Protein AF-A0A1Y1RA82-F1 (afdb_monomer_lite)

Secondary structure (DSSP, 8-state):
--HHHHHHHHHHHHHHHHGGGG-S-S-HHHH-SSHHHHHTTT--SSS--GGGGGGT-GGGGGG--S------------------TTS----------

pLDDT: mean 74.73, std 11.73, range [43.44, 88.44]

Sequence (97 aa):
MNQRIKIASGTIALSLLTSTLLHATNGDTLIAVGAKARGMGGTGIAISHGAESTLINPALITSIENTEISFGGTIFMPDISASMGQAPLYDSGANIN

Radius of gyration: 20.04 Å; chains: 1; bounding box: 50×33×46 Å

Structure (mmCIF, N/CA/C/O backbone):
data_AF-A0A1Y1RA82-F1
#
_entry.id   AF-A0A1Y1RA82-F1
#
loop_
_atom_site.group_PDB
_atom_site.id
_atom_site.type_symbol
_atom_site.label_atom_id
_atom_site.label_alt_id
_atom_site.label_comp_id
_atom_site.label_asym_id
_atom_site.label_entity_id
_atom_site.label_seq_id
_atom_site.pdbx_PDB_ins_code
_atom_site.Cartn_x
_atom_site.Cartn_y
_atom_site.Cartn_z
_atom_site.occupancy
_atom_site.B_iso_or_equiv
_atom_site.auth_seq_id
_atom_site.auth_comp_id
_atom_site.auth_asym_id
_atom_site.auth_atom_id
_atom_site.pdbx_PDB_model_num
ATOM 1 N N . MET A 1 1 ? 31.308 20.057 13.152 1.00 61.38 1 MET A N 1
ATOM 2 C CA . MET A 1 1 ? 30.015 19.591 12.594 1.00 61.38 1 MET A CA 1
ATOM 3 C C . MET A 1 1 ? 29.540 18.381 13.381 1.00 61.38 1 MET A C 1
ATOM 5 O O . MET A 1 1 ? 30.252 17.381 13.410 1.00 61.38 1 MET A O 1
ATOM 9 N N . ASN A 1 2 ? 28.398 18.505 14.061 1.00 74.62 2 ASN A N 1
ATOM 10 C CA . ASN A 1 2 ? 27.925 17.527 15.043 1.00 74.62 2 ASN A CA 1
ATOM 11 C C . ASN A 1 2 ? 27.666 16.164 14.394 1.00 74.62 2 ASN A C 1
ATOM 13 O O . ASN A 1 2 ? 27.102 16.081 13.305 1.00 74.62 2 ASN A O 1
ATOM 17 N N . GLN A 1 3 ? 28.061 15.092 15.079 1.00 76.75 3 GLN A N 1
ATOM 18 C CA . GLN A 1 3 ? 27.970 13.715 14.580 1.00 76.75 3 GLN A CA 1
ATOM 19 C C . GLN A 1 3 ? 26.529 13.336 14.190 1.00 76.75 3 GLN A C 1
ATOM 21 O O . GLN A 1 3 ? 26.311 12.680 13.179 1.00 76.75 3 GLN A O 1
ATOM 26 N N . ARG A 1 4 ? 25.541 13.871 14.919 1.00 79.69 4 ARG A N 1
ATOM 27 C CA . ARG A 1 4 ? 24.107 13.737 14.618 1.00 79.69 4 ARG A CA 1
ATOM 28 C C . ARG A 1 4 ? 23.702 14.363 13.282 1.00 79.69 4 ARG A C 1
ATOM 30 O O . ARG A 1 4 ? 22.915 13.774 12.555 1.00 79.69 4 ARG A O 1
ATOM 37 N N . ILE A 1 5 ? 24.271 15.523 12.947 1.00 80.38 5 ILE A N 1
ATOM 38 C CA . ILE A 1 5 ? 24.000 16.206 11.676 1.00 80.38 5 ILE A CA 1
ATOM 39 C C . ILE A 1 5 ? 24.573 15.373 10.530 1.00 80.38 5 ILE A C 1
ATOM 41 O O . ILE A 1 5 ? 23.862 15.106 9.576 1.00 80.38 5 ILE A O 1
ATOM 45 N N . LYS A 1 6 ? 25.802 14.856 10.671 1.00 78.06 6 LYS A N 1
ATOM 46 C CA . LYS A 1 6 ? 26.427 13.990 9.654 1.00 78.06 6 LYS A CA 1
ATOM 47 C C . LYS A 1 6 ? 25.628 12.708 9.387 1.00 78.06 6 LYS A C 1
ATOM 49 O O . LYS A 1 6 ? 25.503 12.313 8.234 1.00 78.06 6 LYS A O 1
ATOM 54 N N . ILE A 1 7 ? 25.083 12.083 10.434 1.00 85.75 7 ILE A N 1
ATOM 55 C CA . ILE A 1 7 ? 24.248 10.878 10.301 1.00 85.75 7 ILE A CA 1
ATOM 56 C C . ILE A 1 7 ? 22.934 11.210 9.583 1.00 85.75 7 ILE A C 1
ATOM 58 O O . ILE A 1 7 ? 22.591 10.523 8.629 1.00 85.75 7 ILE A O 1
ATOM 62 N N . ALA A 1 8 ? 22.244 12.285 9.981 1.00 83.12 8 ALA A N 1
ATOM 63 C CA . ALA A 1 8 ? 21.002 12.712 9.333 1.00 83.12 8 ALA A CA 1
ATOM 64 C C . ALA A 1 8 ? 21.209 13.082 7.854 1.00 83.12 8 ALA A C 1
ATOM 66 O O . ALA A 1 8 ? 20.411 12.715 6.998 1.00 83.12 8 ALA A O 1
ATOM 67 N N . SER A 1 9 ? 22.310 13.766 7.528 1.00 79.12 9 SER A N 1
ATOM 68 C CA . SER A 1 9 ? 22.673 14.059 6.137 1.00 79.12 9 SER A CA 1
ATOM 69 C C . SER A 1 9 ? 22.959 12.782 5.343 1.00 79.12 9 SER A C 1
ATOM 71 O O . SER A 1 9 ? 22.545 12.669 4.193 1.00 79.12 9 SER A O 1
ATOM 73 N N . GLY A 1 10 ? 23.651 11.818 5.958 1.00 87.19 10 GLY A N 1
ATOM 74 C CA . GLY A 1 10 ? 23.997 10.545 5.332 1.00 87.19 10 GLY A CA 1
ATOM 75 C C . GLY A 1 10 ? 22.778 9.682 5.013 1.00 87.19 10 GLY A C 1
ATOM 76 O O . GLY A 1 10 ? 22.711 9.117 3.926 1.00 87.19 10 GLY A O 1
ATOM 77 N N . THR A 1 11 ? 21.790 9.613 5.909 1.00 85.56 11 THR A N 1
ATOM 78 C CA . THR A 1 11 ? 20.566 8.829 5.674 1.00 85.56 11 THR A CA 1
ATOM 79 C C . THR A 1 11 ? 19.683 9.436 4.587 1.00 85.56 11 THR A C 1
ATOM 81 O O . THR A 1 11 ? 19.148 8.693 3.770 1.00 85.56 11 THR A O 1
ATOM 84 N N . ILE A 1 12 ? 19.574 10.767 4.531 1.00 87.31 12 ILE A N 1
ATOM 85 C CA . ILE A 1 12 ? 18.821 11.477 3.483 1.00 87.31 12 ILE A CA 1
ATOM 86 C C . ILE A 1 12 ? 19.499 11.315 2.116 1.00 87.31 12 ILE A C 1
ATOM 88 O O . ILE A 1 12 ? 18.836 11.047 1.119 1.00 87.31 12 ILE A O 1
ATOM 92 N N . ALA A 1 13 ? 20.826 11.447 2.051 1.00 83.94 13 ALA A N 1
ATOM 93 C CA . ALA A 1 13 ? 21.558 11.239 0.803 1.00 83.94 13 ALA A CA 1
ATOM 94 C C . ALA A 1 13 ? 21.438 9.787 0.315 1.00 83.94 13 ALA A C 1
ATOM 96 O O . ALA A 1 13 ? 21.230 9.548 -0.872 1.00 83.94 13 ALA A O 1
ATOM 97 N N . LEU A 1 14 ? 21.516 8.817 1.230 1.00 82.19 14 LEU A N 1
ATOM 98 C CA . LEU A 1 14 ? 21.392 7.404 0.891 1.00 82.19 14 LEU A CA 1
ATOM 99 C C . LEU A 1 14 ? 19.991 7.054 0.369 1.00 82.19 14 LEU A C 1
ATOM 101 O O . LEU A 1 14 ? 19.897 6.331 -0.617 1.00 82.19 14 LEU A O 1
ATOM 105 N N . SER A 1 15 ? 18.920 7.593 0.964 1.00 78.44 15 SER A N 1
ATOM 106 C CA . SER A 1 15 ? 17.547 7.336 0.502 1.00 78.44 15 SER A CA 1
ATOM 107 C C . SER A 1 15 ? 17.257 7.925 -0.882 1.00 78.44 15 SER A C 1
ATOM 109 O O . SER A 1 15 ? 16.558 7.309 -1.684 1.00 78.44 15 SER A O 1
ATOM 111 N N . LEU A 1 16 ? 17.825 9.092 -1.197 1.00 76.94 16 LEU A N 1
ATOM 112 C CA . LEU A 1 16 ? 17.711 9.705 -2.525 1.00 76.94 16 LEU A CA 1
ATOM 113 C C . LEU A 1 16 ? 18.431 8.879 -3.599 1.00 76.94 16 LEU A C 1
ATOM 115 O O . LEU A 1 16 ? 17.921 8.730 -4.707 1.00 76.94 16 LEU A O 1
ATOM 119 N N . LEU A 1 17 ? 19.593 8.312 -3.267 1.00 77.19 17 LEU A N 1
ATOM 120 C CA . LEU A 1 17 ? 20.380 7.496 -4.192 1.00 77.19 17 LEU A CA 1
ATOM 121 C C . LEU A 1 17 ? 19.726 6.132 -4.459 1.00 77.19 17 LEU A C 1
ATOM 123 O O . LEU A 1 17 ? 19.680 5.688 -5.607 1.00 77.19 17 LEU A O 1
ATOM 127 N N . THR A 1 18 ? 19.175 5.482 -3.430 1.00 69.31 18 THR A N 1
ATOM 128 C CA . THR A 1 18 ? 18.534 4.163 -3.56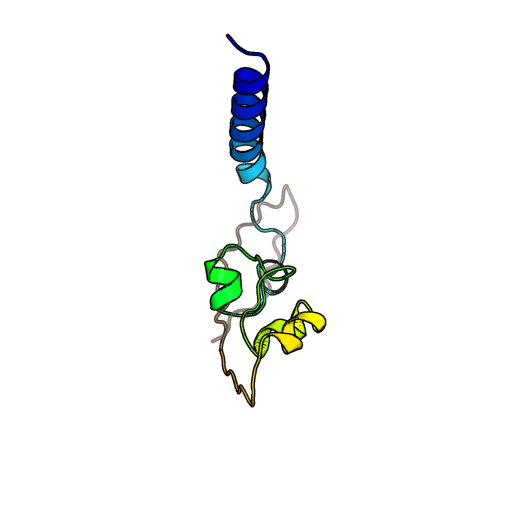8 1.00 69.31 18 THR A CA 1
ATOM 129 C C . THR A 1 18 ? 17.149 4.215 -4.218 1.00 69.31 18 THR A C 1
ATOM 131 O O . THR A 1 18 ? 16.694 3.195 -4.728 1.00 69.31 18 THR A O 1
ATOM 134 N N . SER A 1 19 ? 16.511 5.389 -4.287 1.00 62.34 19 SER A N 1
ATOM 135 C CA . SER A 1 19 ? 15.223 5.595 -4.973 1.00 62.34 19 SER A CA 1
ATOM 136 C C . SER A 1 19 ? 15.250 5.181 -6.454 1.00 62.34 19 SER A C 1
ATOM 138 O O . SER A 1 19 ? 14.295 4.611 -6.970 1.00 62.34 19 SER A O 1
ATOM 140 N N . THR A 1 20 ? 16.376 5.380 -7.144 1.00 59.47 20 THR A N 1
ATOM 141 C CA . THR A 1 20 ? 16.507 5.041 -8.576 1.00 59.47 20 THR A CA 1
ATOM 142 C C . THR A 1 20 ? 16.518 3.533 -8.859 1.00 59.47 20 THR A C 1
ATOM 144 O O . THR A 1 20 ? 16.082 3.110 -9.932 1.00 59.47 20 THR A O 1
ATOM 147 N N . LEU A 1 21 ? 16.963 2.728 -7.884 1.00 57.75 21 LEU A N 1
ATOM 148 C CA . LEU A 1 21 ? 16.949 1.260 -7.925 1.00 57.75 21 LEU A CA 1
ATOM 149 C C . LEU A 1 21 ? 15.564 0.677 -7.599 1.00 57.75 21 LEU A C 1
ATOM 151 O O . LEU A 1 21 ? 15.337 -0.508 -7.819 1.00 57.75 21 LEU A O 1
ATOM 155 N N . LEU A 1 22 ? 14.638 1.508 -7.111 1.00 55.41 22 LEU A N 1
ATOM 156 C CA . LEU A 1 22 ? 13.232 1.174 -6.882 1.00 55.41 22 LEU A CA 1
ATOM 157 C C . LEU A 1 22 ? 12.360 1.454 -8.118 1.00 55.41 22 LEU A C 1
ATOM 159 O O . LEU A 1 22 ? 11.151 1.630 -7.976 1.00 55.41 22 LEU A O 1
ATOM 163 N N . HIS A 1 23 ? 12.939 1.483 -9.330 1.00 55.84 23 HIS A N 1
ATOM 164 C CA . HIS A 1 23 ? 12.137 1.352 -10.551 1.00 55.84 23 HIS A CA 1
ATOM 165 C C . HIS A 1 23 ? 11.192 0.164 -10.364 1.00 55.84 23 HIS A C 1
ATOM 167 O O . HIS A 1 23 ? 11.644 -0.948 -10.099 1.00 55.84 23 HIS A O 1
ATOM 173 N N . ALA A 1 24 ? 9.889 0.437 -10.413 1.00 51.28 24 ALA A N 1
ATOM 174 C CA . ALA A 1 24 ? 8.834 -0.482 -10.021 1.00 51.28 24 ALA A CA 1
ATOM 175 C C . ALA A 1 24 ? 8.822 -1.744 -10.903 1.00 51.28 24 ALA A C 1
ATOM 177 O O . ALA A 1 24 ? 8.085 -1.834 -11.876 1.00 51.28 24 ALA A O 1
ATOM 178 N N . THR A 1 25 ? 9.638 -2.740 -10.556 1.00 51.31 25 THR A N 1
ATOM 179 C CA . THR A 1 25 ? 9.481 -4.137 -10.996 1.00 51.31 25 THR A CA 1
ATOM 180 C C . THR A 1 25 ? 8.523 -4.901 -10.077 1.00 51.31 25 THR A C 1
ATOM 182 O O . THR A 1 25 ? 8.158 -6.044 -10.342 1.00 51.31 25 THR A O 1
ATOM 185 N N . ASN A 1 26 ? 8.085 -4.244 -9.002 1.00 55.00 26 ASN A N 1
ATOM 186 C CA . ASN A 1 26 ? 7.015 -4.676 -8.126 1.00 55.00 26 ASN A CA 1
ATOM 187 C C . ASN A 1 26 ? 5.687 -4.466 -8.881 1.00 55.00 26 ASN A C 1
ATOM 189 O O . ASN A 1 26 ? 5.367 -3.331 -9.224 1.00 55.00 26 ASN A O 1
ATOM 193 N N . GLY A 1 27 ? 4.943 -5.534 -9.192 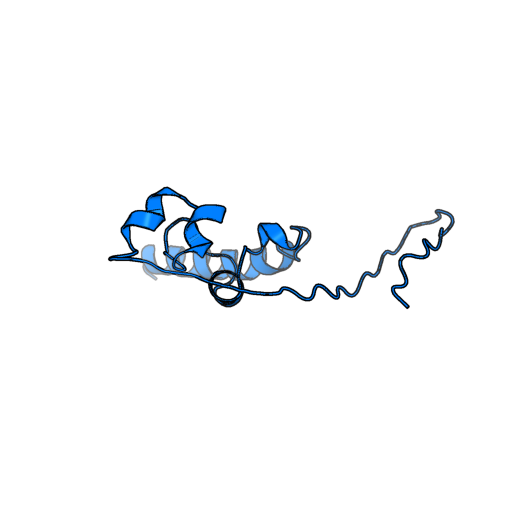1.00 58.69 27 GLY A N 1
ATOM 194 C CA . GLY A 1 27 ? 3.662 -5.439 -9.915 1.00 58.69 27 GLY A CA 1
ATOM 195 C C . GLY A 1 27 ? 2.626 -4.532 -9.225 1.00 58.69 27 GLY A C 1
ATOM 196 O O . GLY A 1 27 ? 2.808 -4.145 -8.074 1.00 58.69 27 GLY A O 1
ATOM 197 N N . ASP A 1 28 ? 1.517 -4.211 -9.903 1.00 61.19 28 ASP A N 1
ATOM 198 C CA . ASP A 1 28 ? 0.498 -3.242 -9.437 1.00 61.19 28 ASP A CA 1
ATOM 199 C C . ASP A 1 28 ? 0.016 -3.475 -7.986 1.00 61.19 28 ASP A C 1
ATOM 201 O O . ASP A 1 28 ? -0.101 -2.541 -7.192 1.00 61.19 28 ASP A O 1
ATOM 205 N N . THR A 1 29 ? -0.155 -4.737 -7.587 1.00 62.66 29 THR A N 1
ATOM 206 C CA . THR A 1 29 ? -0.538 -5.125 -6.220 1.00 62.66 29 THR A CA 1
ATOM 207 C C . THR A 1 29 ? 0.512 -4.809 -5.155 1.00 62.66 29 THR A C 1
ATOM 209 O O . THR A 1 29 ? 0.149 -4.602 -4.000 1.00 62.66 29 THR A O 1
ATOM 212 N N . LEU A 1 30 ? 1.797 -4.751 -5.512 1.00 63.25 30 LEU A N 1
ATOM 213 C CA . LEU A 1 30 ? 2.881 -4.416 -4.584 1.00 63.25 30 LEU A CA 1
ATOM 214 C C . LEU A 1 30 ? 3.086 -2.903 -4.415 1.00 63.25 30 LEU A C 1
ATOM 216 O O . LEU A 1 30 ? 3.728 -2.499 -3.448 1.00 63.25 30 LEU A O 1
ATOM 220 N N . ILE A 1 31 ? 2.548 -2.068 -5.312 1.00 68.00 31 ILE A N 1
ATOM 221 C CA . ILE A 1 31 ? 2.565 -0.604 -5.147 1.00 68.00 31 ILE A CA 1
ATOM 222 C C . ILE A 1 31 ? 1.456 -0.146 -4.202 1.00 68.00 31 ILE A C 1
ATOM 224 O O . ILE A 1 31 ? 1.655 0.833 -3.499 1.00 68.00 31 ILE A O 1
ATOM 228 N N . ALA A 1 32 ? 0.317 -0.841 -4.184 1.00 72.94 32 ALA A N 1
ATOM 229 C CA . ALA A 1 32 ? -0.669 -0.960 -3.105 1.00 72.94 32 ALA A CA 1
ATOM 230 C C . ALA A 1 32 ? -2.054 -1.236 -3.693 1.00 72.94 32 ALA A C 1
ATOM 232 O O . ALA A 1 32 ? -2.328 -0.988 -4.865 1.00 72.94 32 ALA A O 1
ATOM 233 N N . VAL A 1 33 ? -2.958 -1.690 -2.834 1.00 80.31 33 VAL A N 1
ATOM 234 C CA . VAL A 1 33 ? -4.372 -1.847 -3.149 1.00 80.31 33 VAL A CA 1
ATOM 235 C C . VAL A 1 33 ? -5.084 -0.543 -2.793 1.00 80.31 33 VAL A C 1
ATOM 237 O O . VAL A 1 33 ? -5.006 -0.077 -1.655 1.00 80.31 33 VAL A O 1
ATOM 240 N N . GLY A 1 34 ? -5.700 0.076 -3.801 1.00 81.75 34 GLY A N 1
ATOM 241 C CA . GLY A 1 34 ? -6.510 1.282 -3.627 1.00 81.75 34 GLY A CA 1
ATOM 242 C C . GLY A 1 34 ? -5.887 2.581 -4.076 1.00 81.75 34 GLY A C 1
ATOM 243 O O . GLY A 1 34 ? -4.673 2.704 -4.224 1.00 81.75 34 GLY A O 1
ATOM 244 N N . ALA A 1 35 ? -6.734 3.585 -4.294 1.00 82.38 35 ALA A N 1
ATOM 245 C CA . ALA A 1 35 ? -6.284 4.925 -4.668 1.00 82.38 35 ALA A CA 1
ATOM 246 C C . ALA A 1 35 ? -5.570 5.627 -3.501 1.00 82.38 35 ALA A C 1
ATOM 248 O O . ALA A 1 35 ? -4.600 6.353 -3.704 1.00 82.38 35 ALA A O 1
ATOM 249 N N . LYS A 1 36 ? -6.029 5.382 -2.268 1.00 83.56 36 LYS A N 1
ATOM 250 C CA . LYS A 1 36 ? -5.542 6.070 -1.068 1.00 83.56 36 LYS A CA 1
ATOM 251 C C . LYS A 1 36 ? -4.144 5.590 -0.663 1.00 83.56 36 LYS A C 1
ATOM 253 O O . LYS A 1 36 ? -3.275 6.418 -0.414 1.00 83.56 36 LYS A O 1
ATOM 258 N N . ALA A 1 37 ? -3.910 4.278 -0.688 1.00 85.81 37 ALA A N 1
ATOM 259 C CA . ALA A 1 37 ? -2.596 3.700 -0.412 1.00 85.81 37 ALA A CA 1
ATOM 260 C C . ALA A 1 37 ? -1.600 3.960 -1.560 1.00 85.81 37 ALA A C 1
ATOM 262 O O . ALA A 1 37 ? -0.463 4.361 -1.303 1.00 85.81 37 ALA A O 1
ATOM 263 N N . ARG A 1 38 ? -2.032 3.856 -2.832 1.00 83.50 38 ARG A N 1
ATOM 264 C CA . ARG A 1 38 ? -1.178 4.203 -3.988 1.00 83.50 38 ARG A CA 1
ATOM 265 C C . ARG A 1 38 ? -0.798 5.679 -4.029 1.00 83.50 38 ARG A C 1
ATOM 267 O O . ARG A 1 38 ? 0.363 5.992 -4.270 1.00 83.50 38 ARG A O 1
ATOM 274 N N . GLY A 1 39 ? -1.730 6.584 -3.724 1.00 81.56 39 GLY A N 1
ATOM 275 C CA . GLY A 1 39 ? -1.454 8.022 -3.634 1.00 81.56 39 GLY A CA 1
ATOM 276 C C . GLY A 1 39 ? -0.426 8.386 -2.557 1.00 81.56 39 GLY A C 1
ATOM 277 O O . GLY A 1 39 ? 0.229 9.418 -2.661 1.00 81.56 39 GLY A O 1
ATOM 278 N N . MET A 1 40 ? -0.235 7.525 -1.554 1.00 84.44 40 MET A N 1
ATOM 279 C CA . MET A 1 40 ? 0.790 7.682 -0.520 1.00 84.44 40 MET A CA 1
ATOM 280 C C . MET A 1 40 ? 2.059 6.849 -0.778 1.00 84.44 40 MET A C 1
ATOM 282 O O . MET A 1 40 ? 2.843 6.618 0.142 1.00 84.44 40 MET A O 1
ATOM 286 N N . GLY A 1 41 ? 2.273 6.381 -2.011 1.00 78.44 41 GLY A N 1
ATOM 287 C CA . GLY A 1 41 ? 3.470 5.620 -2.385 1.00 78.44 41 GLY A CA 1
ATOM 288 C C . GLY A 1 41 ? 3.512 4.202 -1.811 1.00 78.44 41 GLY A C 1
ATOM 289 O O . GLY A 1 41 ? 4.592 3.648 -1.630 1.00 78.44 41 GLY A O 1
ATOM 290 N N . GLY A 1 42 ? 2.354 3.629 -1.488 1.00 78.06 42 GLY A N 1
ATOM 291 C CA . GLY A 1 42 ? 2.231 2.233 -1.076 1.00 78.06 42 GLY A CA 1
ATOM 292 C C . GLY A 1 42 ? 2.293 1.958 0.417 1.00 78.06 42 GLY A C 1
ATOM 293 O O . GLY A 1 42 ? 2.377 0.807 0.846 1.00 78.06 42 GLY A O 1
ATOM 294 N N . THR A 1 43 ? 2.222 3.001 1.241 1.00 80.62 43 THR A N 1
ATOM 295 C CA . THR A 1 43 ? 2.037 2.821 2.683 1.00 80.62 43 THR A CA 1
ATOM 296 C C . THR A 1 43 ? 0.647 2.247 2.970 1.00 80.62 43 THR A C 1
ATOM 298 O O . THR A 1 43 ? -0.349 2.690 2.408 1.00 80.62 43 THR A O 1
ATOM 301 N N . GLY A 1 44 ? 0.581 1.246 3.847 1.00 77.38 44 GLY A N 1
ATOM 302 C CA . GLY A 1 44 ? -0.660 0.522 4.158 1.00 77.38 44 GLY A CA 1
ATOM 303 C C . GLY A 1 44 ? -0.588 -0.385 5.383 1.00 77.38 44 GLY A C 1
ATOM 304 O O . GLY A 1 44 ? -1.616 -0.743 5.942 1.00 77.38 44 GLY A O 1
ATOM 305 N N . ILE A 1 45 ? 0.619 -0.709 5.858 1.00 79.88 45 ILE A N 1
ATOM 306 C CA . ILE A 1 45 ? 0.809 -1.587 7.022 1.00 79.88 45 ILE A CA 1
ATOM 307 C C . ILE A 1 45 ? 0.448 -0.893 8.343 1.00 79.88 45 ILE A C 1
ATOM 309 O O . ILE A 1 45 ? -0.091 -1.537 9.235 1.00 79.88 45 ILE A O 1
ATOM 313 N N . ALA A 1 46 ? 0.733 0.404 8.484 1.00 82.44 46 ALA A N 1
ATOM 314 C CA . ALA A 1 46 ? 0.526 1.142 9.737 1.00 82.44 46 ALA A CA 1
ATOM 315 C C . ALA A 1 46 ? -0.569 2.218 9.655 1.00 82.44 46 ALA A C 1
ATOM 317 O O . ALA A 1 46 ? -0.913 2.815 10.671 1.00 82.44 46 ALA A O 1
ATOM 318 N N . ILE A 1 47 ? -1.093 2.493 8.457 1.00 82.56 47 ILE A N 1
ATOM 319 C CA . ILE A 1 47 ? -2.071 3.558 8.220 1.00 82.56 47 ILE A CA 1
ATOM 320 C C . ILE A 1 47 ? -3.327 2.934 7.634 1.00 82.56 47 ILE A C 1
ATOM 322 O O . ILE A 1 47 ? -3.254 2.228 6.628 1.00 82.56 47 ILE A O 1
ATOM 326 N N . SER A 1 48 ? -4.469 3.204 8.264 1.00 83.81 48 SER A N 1
ATOM 327 C CA . SER A 1 48 ? -5.752 2.735 7.760 1.00 83.81 48 SER A CA 1
ATOM 328 C C . SER A 1 48 ? -6.228 3.574 6.575 1.00 83.81 48 SER A C 1
ATOM 330 O O . SER A 1 48 ? -6.237 4.807 6.600 1.00 83.81 48 SER A O 1
ATOM 332 N N . HIS A 1 49 ? -6.646 2.864 5.539 1.00 86.50 49 HIS A N 1
ATOM 333 C CA . HIS A 1 49 ? -7.282 3.339 4.320 1.00 86.50 49 HIS A CA 1
ATOM 334 C C . HIS A 1 49 ? -8.783 3.029 4.290 1.00 86.50 49 HIS A C 1
ATOM 336 O O . HIS A 1 49 ? -9.373 3.010 3.213 1.00 86.50 49 HIS A O 1
ATOM 342 N N . GLY A 1 50 ? -9.392 2.786 5.454 1.00 84.88 50 GLY A N 1
ATOM 343 C CA . GLY A 1 50 ? -10.803 2.422 5.546 1.00 84.88 50 GLY A CA 1
ATOM 344 C C . GLY A 1 50 ? -11.032 0.936 5.281 1.00 84.88 50 GLY A C 1
ATOM 345 O O . GLY A 1 50 ? -10.164 0.114 5.597 1.00 84.88 50 GLY A O 1
ATOM 346 N N . ALA A 1 51 ? -12.167 0.573 4.682 1.00 83.12 51 ALA A N 1
ATOM 347 C CA . ALA A 1 51 ? -12.548 -0.832 4.461 1.00 83.12 51 ALA A CA 1
ATOM 348 C C . ALA A 1 51 ? -11.538 -1.612 3.594 1.00 83.12 51 ALA A C 1
ATOM 350 O O . ALA A 1 51 ? -11.318 -2.809 3.795 1.00 83.12 51 ALA A O 1
ATOM 351 N N . GLU A 1 52 ? -10.842 -0.915 2.696 1.00 81.38 52 GLU A N 1
ATOM 352 C CA . GLU A 1 52 ? -9.795 -1.477 1.836 1.00 81.38 52 GLU A CA 1
ATOM 353 C C . GLU A 1 52 ? -8.537 -1.914 2.610 1.00 81.38 52 GLU A C 1
ATOM 355 O O . GLU A 1 52 ? -7.795 -2.785 2.156 1.00 81.38 52 GLU A O 1
ATOM 360 N N . SER A 1 53 ? -8.328 -1.400 3.829 1.00 84.88 53 SER A N 1
ATOM 361 C CA . SER A 1 53 ? -7.193 -1.786 4.686 1.00 84.88 53 SER A CA 1
ATOM 362 C C . SER A 1 53 ? -7.178 -3.271 5.009 1.00 84.88 53 SER A C 1
ATOM 364 O O . SER A 1 53 ? -6.114 -3.818 5.265 1.00 84.88 53 SER A O 1
ATOM 366 N N . THR A 1 54 ? -8.332 -3.937 4.965 1.00 83.38 54 THR A N 1
ATOM 367 C CA . THR A 1 54 ? -8.451 -5.380 5.206 1.00 83.38 54 THR A CA 1
ATOM 368 C C . THR A 1 54 ? -7.638 -6.230 4.232 1.00 83.38 54 THR A C 1
ATOM 370 O O . THR A 1 54 ? -7.185 -7.308 4.604 1.00 83.38 54 THR A O 1
ATOM 373 N N . LEU A 1 55 ? -7.400 -5.731 3.016 1.00 83.06 55 LEU A N 1
ATOM 374 C CA . LEU A 1 55 ? -6.629 -6.414 1.975 1.00 83.06 55 LEU A CA 1
ATOM 375 C C . LEU A 1 55 ? -5.112 -6.310 2.204 1.00 83.06 55 LEU A C 1
ATOM 377 O O . LEU A 1 55 ? -4.365 -7.133 1.683 1.00 83.06 55 LEU A O 1
ATOM 381 N N . ILE A 1 56 ? -4.656 -5.321 2.985 1.00 83.44 56 ILE A N 1
ATOM 382 C CA . ILE A 1 56 ? -3.230 -5.069 3.266 1.00 83.44 56 ILE A CA 1
ATOM 383 C C . ILE A 1 56 ? -2.860 -5.420 4.713 1.00 83.44 56 ILE A C 1
ATOM 385 O O . ILE A 1 56 ? -1.869 -6.105 4.956 1.00 83.44 56 ILE A O 1
ATOM 389 N N . ASN A 1 57 ? -3.642 -4.953 5.683 1.00 85.44 57 ASN A N 1
ATOM 390 C CA . ASN A 1 57 ? -3.501 -5.266 7.098 1.00 85.44 57 ASN A CA 1
ATOM 391 C C . ASN A 1 57 ? -4.891 -5.362 7.769 1.00 85.44 57 ASN A C 1
ATOM 393 O O . ASN A 1 57 ? -5.457 -4.340 8.173 1.00 85.44 57 ASN A O 1
ATOM 397 N N . PRO A 1 58 ? -5.417 -6.585 7.974 1.00 85.06 58 PRO A N 1
ATOM 398 C CA . PRO A 1 58 ? -6.713 -6.816 8.613 1.00 85.06 58 PRO A CA 1
ATOM 399 C C . PRO A 1 58 ? -6.858 -6.211 10.012 1.00 85.06 58 P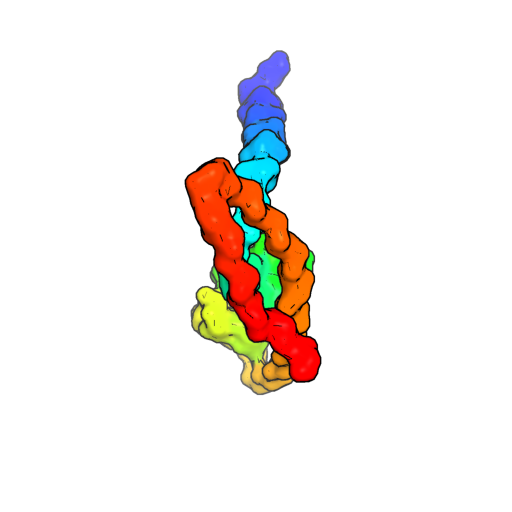RO A C 1
ATOM 401 O O . PRO A 1 58 ? -7.973 -5.890 10.411 1.00 85.06 58 PRO A O 1
ATOM 404 N N . ALA A 1 59 ? -5.765 -6.010 10.760 1.00 87.62 59 ALA A N 1
ATOM 405 C CA . ALA A 1 59 ? -5.830 -5.422 12.101 1.00 87.62 59 ALA A CA 1
ATOM 406 C C . ALA A 1 59 ? -6.333 -3.967 12.088 1.00 87.62 59 ALA A C 1
ATOM 408 O O . ALA A 1 59 ? -6.921 -3.497 13.066 1.00 87.62 59 ALA A O 1
ATOM 409 N N . LEU A 1 60 ? -6.150 -3.262 10.967 1.00 87.94 60 LEU A N 1
ATOM 410 C CA . LEU A 1 60 ? -6.582 -1.876 10.796 1.00 87.94 60 LEU A CA 1
ATOM 411 C C . LEU A 1 60 ? -8.095 -1.727 10.604 1.00 87.94 60 LEU A C 1
ATOM 413 O O . LEU A 1 60 ? -8.577 -0.602 10.627 1.00 87.94 60 LEU A O 1
ATOM 417 N N . ILE A 1 61 ? -8.865 -2.820 10.500 1.00 87.38 61 ILE A N 1
ATOM 418 C CA . ILE A 1 61 ? -10.336 -2.737 10.494 1.00 87.38 61 ILE A CA 1
ATOM 419 C C . ILE A 1 61 ? -10.886 -2.085 11.771 1.00 87.38 61 ILE A C 1
ATOM 421 O O . ILE A 1 61 ? -11.942 -1.467 11.752 1.00 87.38 61 ILE A O 1
ATOM 425 N N . THR A 1 62 ? -10.129 -2.162 12.868 1.00 88.44 62 THR A N 1
ATOM 426 C CA . THR A 1 62 ? -10.447 -1.510 14.145 1.00 88.44 62 THR A CA 1
ATOM 427 C C . THR A 1 62 ? -10.508 0.014 14.067 1.00 88.44 62 THR A C 1
ATOM 429 O O . THR A 1 62 ? -11.083 0.637 14.953 1.00 88.44 62 THR A O 1
ATOM 432 N N . SER A 1 63 ? -9.950 0.631 13.022 1.00 86.19 63 SER A N 1
ATOM 433 C CA . SER A 1 63 ? -10.071 2.075 12.817 1.00 86.19 63 SER A CA 1
ATOM 434 C C . SER A 1 63 ? -11.422 2.491 12.223 1.00 86.19 63 SER A C 1
ATOM 436 O O . SER A 1 63 ? -11.637 3.681 12.014 1.00 86.19 63 SER A O 1
ATOM 438 N N . ILE A 1 64 ? -12.272 1.537 11.837 1.00 87.50 64 ILE A N 1
ATOM 439 C CA . ILE A 1 64 ? -13.586 1.790 11.245 1.00 87.50 64 ILE A CA 1
ATOM 440 C C . ILE A 1 64 ? -14.620 1.707 12.369 1.00 87.50 64 ILE A C 1
ATOM 442 O O . ILE A 1 64 ? -14.777 0.660 12.991 1.00 87.50 64 ILE A O 1
ATOM 446 N N . GLU A 1 65 ? -15.322 2.807 12.645 1.00 85.62 65 GLU A N 1
ATOM 447 C CA . GLU A 1 65 ? -16.208 2.903 13.819 1.00 85.62 65 GLU A CA 1
ATOM 448 C C . GLU A 1 65 ? -17.553 2.178 13.642 1.00 85.62 65 GLU A C 1
ATOM 450 O O . GLU A 1 65 ? -18.116 1.661 14.606 1.00 85.62 65 GLU A O 1
ATOM 455 N N . ASN A 1 66 ? -18.070 2.104 12.412 1.00 87.00 66 ASN A N 1
ATOM 456 C CA . ASN A 1 66 ? -19.372 1.502 12.118 1.00 87.00 66 ASN A CA 1
ATOM 457 C C . ASN A 1 66 ? -19.298 0.597 10.883 1.00 87.00 66 ASN A C 1
ATOM 459 O O . ASN A 1 66 ? -18.752 -0.500 10.925 1.00 87.00 66 ASN A O 1
ATOM 463 N N . THR A 1 67 ? -19.882 1.033 9.771 1.00 88.44 67 THR A N 1
ATOM 464 C CA . THR A 1 67 ? -19.929 0.282 8.521 1.00 88.44 67 THR A CA 1
ATOM 465 C C . THR A 1 67 ? -19.374 1.166 7.428 1.00 88.44 67 THR A C 1
ATOM 467 O O . THR A 1 67 ? -19.871 2.266 7.202 1.00 88.44 67 THR A O 1
ATOM 470 N N . GLU A 1 68 ? -18.352 0.669 6.747 1.00 86.56 68 GLU A N 1
ATOM 471 C CA . GLU A 1 68 ? -17.735 1.348 5.621 1.00 86.56 68 GLU A CA 1
ATOM 472 C C . GLU A 1 68 ? -17.758 0.411 4.417 1.00 86.56 68 GLU A C 1
ATOM 474 O O . GLU A 1 68 ? -17.365 -0.752 4.508 1.00 86.56 68 GLU A O 1
ATOM 479 N N . ILE A 1 69 ? -18.261 0.919 3.295 1.00 87.50 69 ILE A N 1
ATOM 480 C CA . ILE A 1 69 ? -18.300 0.211 2.019 1.00 87.50 69 ILE A CA 1
ATOM 481 C C . ILE A 1 69 ? -17.512 1.061 1.033 1.00 87.50 69 ILE A C 1
ATOM 483 O O . ILE A 1 69 ? -17.880 2.204 0.762 1.00 87.50 69 ILE A O 1
ATOM 487 N N . SER A 1 70 ? -16.433 0.500 0.501 1.00 83.81 70 SER A N 1
ATOM 488 C CA . SER A 1 70 ? -15.578 1.146 -0.487 1.00 83.81 70 SER A CA 1
ATOM 489 C C . SER A 1 70 ? -15.646 0.404 -1.821 1.00 83.81 70 SER A C 1
ATOM 491 O O . SER A 1 70 ? -15.705 -0.824 -1.879 1.00 83.81 70 SER A O 1
ATOM 493 N N . PHE A 1 71 ? -15.649 1.169 -2.911 1.00 85.50 71 PHE A N 1
ATOM 494 C CA . PHE A 1 71 ? -15.573 0.656 -4.274 1.00 85.50 71 PHE A CA 1
ATOM 495 C C . PHE A 1 71 ? -14.514 1.444 -5.039 1.00 85.50 71 PHE A C 1
ATOM 497 O O . PHE A 1 71 ? -14.424 2.666 -4.910 1.00 85.50 71 PHE A O 1
ATOM 504 N N . GLY A 1 72 ? -13.717 0.747 -5.840 1.00 82.69 72 GLY A N 1
ATOM 505 C CA . GLY A 1 72 ? -12.642 1.343 -6.614 1.00 82.69 72 GLY A CA 1
ATOM 506 C C . GLY A 1 72 ? -12.312 0.499 -7.835 1.00 82.69 72 GLY A C 1
ATOM 507 O O . GLY A 1 72 ? -12.478 -0.718 -7.831 1.00 82.69 72 GLY A O 1
ATOM 508 N N . GLY A 1 73 ? -11.845 1.165 -8.887 1.00 84.12 73 GLY A N 1
ATOM 509 C CA . GLY A 1 73 ? -11.332 0.537 -10.099 1.00 84.12 73 GLY A CA 1
ATOM 510 C C . GLY A 1 73 ? -9.885 0.953 -10.320 1.00 84.12 73 GLY A C 1
ATOM 511 O O . GLY A 1 73 ? -9.501 2.073 -9.988 1.00 84.12 73 GLY A O 1
ATOM 512 N N . THR A 1 74 ? -9.081 0.052 -10.875 1.00 80.94 74 THR A N 1
ATOM 513 C CA . THR A 1 74 ? -7.698 0.345 -11.266 1.00 80.94 74 THR A CA 1
ATOM 514 C C . THR A 1 74 ? -7.567 0.138 -12.763 1.00 80.94 74 THR A C 1
ATOM 516 O O . THR A 1 74 ? -7.930 -0.923 -13.263 1.00 80.94 74 THR A O 1
ATOM 519 N N . ILE A 1 75 ? -7.051 1.142 -13.470 1.00 81.88 75 ILE A N 1
ATOM 520 C CA . ILE A 1 75 ? -6.679 1.019 -14.880 1.00 81.88 75 ILE A CA 1
ATOM 521 C C . ILE A 1 75 ? -5.159 0.919 -14.926 1.00 81.88 75 ILE A C 1
ATOM 523 O O . ILE A 1 75 ? -4.462 1.868 -14.573 1.00 81.88 75 ILE A O 1
ATOM 527 N N . PHE A 1 76 ? -4.660 -0.245 -15.330 1.00 78.56 76 PHE A N 1
ATOM 528 C CA . PHE A 1 76 ? -3.233 -0.518 -15.442 1.00 78.56 76 PHE A CA 1
ATOM 529 C C . PHE A 1 76 ? -2.820 -0.450 -16.915 1.00 78.56 76 PHE A C 1
ATOM 531 O O . PHE A 1 76 ? -3.210 -1.307 -17.704 1.00 78.56 76 PHE A O 1
ATOM 538 N N . MET A 1 77 ? -2.060 0.584 -17.287 1.00 80.62 77 MET A N 1
ATOM 539 C CA . MET A 1 77 ? -1.582 0.804 -18.659 1.00 80.62 77 MET A CA 1
ATOM 540 C C . MET A 1 77 ? -0.068 1.088 -18.649 1.00 80.62 77 MET A C 1
ATOM 542 O O . MET A 1 77 ? 0.335 2.252 -18.663 1.00 80.62 77 MET A O 1
ATOM 546 N N . PRO A 1 78 ? 0.778 0.049 -18.525 1.00 71.44 78 PRO A N 1
ATOM 547 C CA . PRO A 1 78 ? 2.229 0.206 -18.467 1.00 71.44 78 PRO A CA 1
ATOM 548 C C . PRO A 1 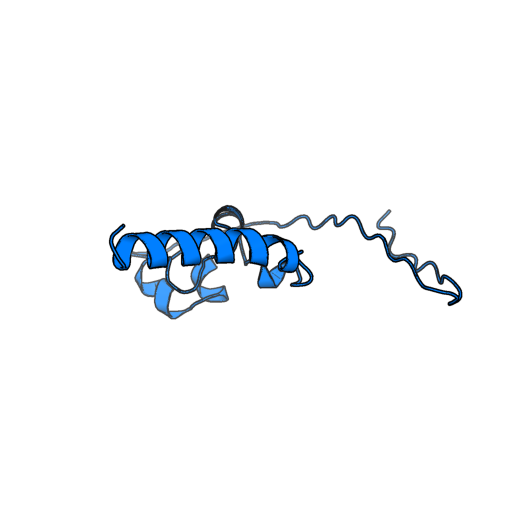78 ? 2.832 0.427 -19.862 1.00 71.44 78 PRO A C 1
ATOM 550 O O . PRO A 1 78 ? 2.399 -0.189 -20.833 1.00 71.44 78 PRO A O 1
ATOM 553 N N . ASP A 1 79 ? 3.879 1.248 -19.946 1.00 73.56 79 ASP A N 1
ATOM 554 C CA . ASP A 1 79 ? 4.765 1.300 -21.114 1.00 73.56 79 ASP A CA 1
ATOM 555 C C . ASP A 1 79 ? 5.933 0.329 -20.883 1.00 73.56 79 ASP A C 1
ATOM 557 O O . ASP A 1 79 ? 6.700 0.486 -19.929 1.00 73.56 79 ASP A O 1
ATOM 561 N N . ILE A 1 80 ? 6.023 -0.728 -21.694 1.00 69.06 80 ILE A N 1
ATOM 562 C CA . ILE A 1 80 ? 6.999 -1.812 -21.525 1.00 69.06 80 ILE A CA 1
ATOM 563 C C . ILE A 1 80 ? 7.997 -1.748 -22.677 1.00 69.06 80 ILE A C 1
ATOM 565 O O . ILE A 1 80 ? 7.653 -2.005 -23.827 1.00 69.06 80 ILE A O 1
ATOM 569 N N . SER A 1 81 ? 9.262 -1.483 -22.352 1.00 66.56 81 SER A N 1
ATOM 570 C CA . SER A 1 81 ? 10.376 -1.574 -23.295 1.00 66.56 81 SER A CA 1
ATOM 571 C C . SER A 1 81 ? 11.355 -2.644 -22.831 1.00 66.56 81 SER A C 1
ATOM 573 O O . SER A 1 81 ? 11.913 -2.561 -21.736 1.00 66.56 81 SER A O 1
ATOM 575 N N . ALA A 1 82 ? 11.554 -3.671 -23.657 1.00 63.22 82 ALA A N 1
ATOM 576 C CA . ALA A 1 82 ? 12.489 -4.756 -23.396 1.00 63.22 82 ALA A CA 1
ATOM 577 C C . ALA A 1 82 ? 13.532 -4.816 -24.518 1.00 63.22 82 ALA A C 1
ATOM 579 O O . ALA A 1 82 ? 13.203 -5.067 -25.675 1.00 63.22 82 ALA A O 1
ATOM 580 N N . SER A 1 83 ? 14.803 -4.605 -24.171 1.00 61.09 83 SER A N 1
ATOM 581 C CA . SER A 1 83 ? 15.924 -4.834 -25.084 1.00 61.09 83 SER A CA 1
ATOM 582 C C . SER A 1 83 ? 16.477 -6.234 -24.843 1.00 61.09 83 SER A C 1
ATOM 584 O O . SER A 1 83 ? 17.2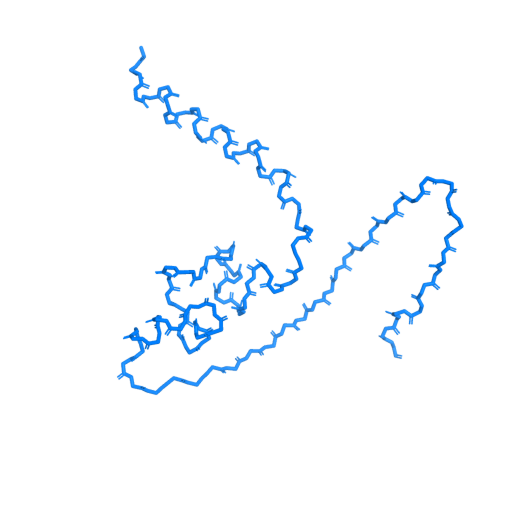02 -6.478 -23.879 1.00 61.09 83 SER A O 1
ATOM 586 N N . MET A 1 84 ? 16.088 -7.175 -25.699 1.00 59.31 84 MET A N 1
ATOM 587 C CA . MET A 1 84 ? 16.635 -8.529 -25.695 1.00 59.31 84 MET A CA 1
ATOM 588 C C . MET A 1 84 ? 17.928 -8.535 -26.518 1.00 59.31 84 MET A C 1
ATOM 590 O O . MET A 1 84 ? 17.892 -8.416 -27.742 1.00 59.31 84 MET A O 1
ATOM 594 N N . GLY A 1 85 ? 19.083 -8.683 -25.867 1.00 58.72 85 GLY A N 1
ATOM 595 C CA . GLY A 1 85 ? 20.338 -8.957 -26.571 1.00 58.72 85 GLY A CA 1
ATOM 596 C C . GLY A 1 85 ? 20.237 -10.284 -27.332 1.00 58.72 85 GLY A C 1
ATOM 597 O O . GLY A 1 85 ? 20.044 -11.321 -26.706 1.00 58.72 85 GLY A O 1
ATOM 598 N N . GLN A 1 86 ? 20.314 -10.230 -28.670 1.00 61.31 86 GLN A N 1
ATOM 599 C CA . GLN A 1 86 ? 20.297 -11.367 -29.611 1.00 61.31 86 GLN A CA 1
ATOM 600 C C . GLN A 1 86 ? 19.375 -12.549 -29.227 1.00 61.31 86 GLN A C 1
ATOM 602 O O . GLN A 1 86 ? 19.774 -13.709 -29.296 1.00 61.31 86 GLN A O 1
ATOM 607 N N . ALA A 1 87 ? 18.116 -12.286 -28.882 1.00 60.75 87 ALA A N 1
ATOM 608 C CA . ALA A 1 87 ? 17.081 -13.320 -28.866 1.00 60.75 87 ALA A CA 1
ATOM 609 C C . ALA A 1 87 ? 15.958 -12.921 -29.835 1.00 60.75 87 ALA A C 1
ATOM 611 O O . ALA A 1 87 ? 15.627 -11.734 -29.897 1.00 60.75 87 ALA A O 1
ATOM 612 N N . PRO A 1 88 ? 15.383 -13.865 -30.608 1.00 60.78 88 PRO A N 1
ATOM 613 C CA . PRO A 1 88 ? 14.271 -13.569 -31.503 1.00 60.78 88 PRO A CA 1
ATOM 614 C C . PRO A 1 88 ? 13.130 -12.905 -30.728 1.00 60.78 88 PRO A C 1
ATOM 616 O O . PRO A 1 88 ? 12.684 -13.426 -29.705 1.00 60.78 88 PRO A O 1
ATOM 619 N N . LEU A 1 89 ? 12.688 -11.745 -31.207 1.00 59.22 89 LEU A N 1
ATOM 620 C CA . LEU A 1 89 ? 11.541 -11.037 -30.653 1.00 59.22 89 LEU A CA 1
ATOM 621 C C . LEU A 1 89 ? 10.273 -11.818 -31.014 1.00 59.22 89 LEU A C 1
ATOM 623 O O . LEU A 1 89 ? 9.981 -12.008 -32.194 1.00 59.22 89 LEU A O 1
ATOM 627 N N . TYR A 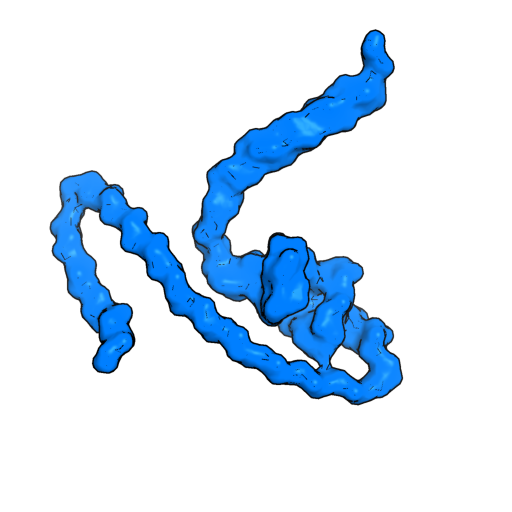1 90 ? 9.532 -12.269 -30.003 1.00 63.22 90 TYR A N 1
ATOM 628 C CA . TYR A 1 90 ? 8.193 -12.825 -30.172 1.00 63.22 90 TYR A CA 1
ATOM 629 C C . TYR A 1 90 ? 7.183 -11.771 -29.731 1.00 63.22 90 TYR A C 1
ATOM 631 O O . TYR A 1 90 ? 7.092 -11.451 -28.547 1.00 63.22 90 TYR A O 1
ATOM 639 N N . ASP A 1 91 ? 6.450 -11.225 -30.696 1.00 64.25 91 ASP A N 1
ATOM 640 C CA . ASP A 1 91 ? 5.317 -10.343 -30.434 1.00 64.25 91 ASP A CA 1
ATOM 641 C C . ASP A 1 91 ? 4.166 -11.188 -29.873 1.00 64.25 91 ASP A C 1
ATOM 643 O O . ASP A 1 91 ? 3.678 -12.113 -30.525 1.00 64.25 91 ASP A O 1
ATOM 647 N N . SER A 1 92 ? 3.786 -10.940 -28.620 1.00 61.34 92 SER A N 1
ATOM 648 C CA . SER A 1 92 ? 2.631 -11.593 -28.007 1.00 61.34 92 SER A CA 1
ATOM 649 C C . SER A 1 92 ? 1.449 -10.646 -28.113 1.00 61.34 92 SER A C 1
ATOM 651 O O . SER A 1 92 ? 1.489 -9.553 -27.558 1.00 61.34 92 SER A O 1
ATOM 653 N N . GLY A 1 93 ? 0.397 -11.088 -28.807 1.00 58.12 93 GLY A N 1
ATOM 654 C CA . GLY A 1 93 ? -0.818 -10.325 -29.111 1.00 58.12 93 GLY A CA 1
ATOM 655 C C . GLY A 1 93 ? -1.706 -10.008 -27.905 1.00 58.12 93 GLY A C 1
ATOM 656 O O . GLY A 1 93 ? -2.903 -10.267 -27.937 1.00 58.12 93 GLY A O 1
ATOM 657 N N . ALA A 1 94 ? -1.147 -9.425 -26.848 1.00 60.06 94 ALA A N 1
ATOM 658 C CA . ALA A 1 94 ? -1.881 -8.849 -25.727 1.00 60.06 94 ALA A CA 1
ATOM 659 C C . ALA A 1 94 ? -2.388 -7.430 -26.060 1.00 60.06 94 ALA A C 1
ATOM 661 O O . ALA A 1 94 ? -2.337 -6.531 -25.224 1.00 60.06 94 ALA A O 1
ATOM 662 N N . ASN A 1 95 ? -2.854 -7.213 -27.294 1.00 51.22 95 ASN A N 1
ATOM 663 C CA . ASN A 1 95 ? -3.571 -5.997 -27.651 1.00 51.22 95 ASN A CA 1
ATOM 664 C C . ASN A 1 95 ? -5.044 -6.183 -27.272 1.00 51.22 95 ASN A C 1
ATOM 666 O O . ASN A 1 95 ? -5.721 -7.044 -27.832 1.00 51.22 95 ASN A O 1
ATOM 670 N N . ILE A 1 96 ? -5.526 -5.390 -26.317 1.00 53.81 96 ILE A N 1
ATOM 671 C CA . ILE A 1 96 ? -6.952 -5.280 -26.013 1.00 53.81 96 ILE A CA 1
ATOM 672 C C . ILE A 1 96 ? -7.597 -4.299 -26.997 1.00 53.81 96 ILE A C 1
ATOM 674 O O . ILE A 1 96 ? -7.698 -3.104 -26.730 1.00 53.81 96 ILE A O 1
ATOM 678 N N . ASN A 1 97 ? -8.019 -4.814 -28.148 1.00 43.44 97 ASN A N 1
ATOM 679 C CA . ASN A 1 97 ? -9.008 -4.150 -28.994 1.00 43.44 97 ASN A CA 1
ATOM 680 C C . ASN A 1 97 ? -10.199 -5.084 -29.185 1.00 43.44 97 ASN A C 1
ATOM 682 O O . ASN A 1 97 ? -9.956 -6.229 -29.631 1.00 43.44 97 ASN A O 1
#

Foldseek 3Di:
DDPVVVVVVVVVVVVVVCVVVPPPPPPPPQQHPDPVCVVVRNDQQPDDPEPRSCVVHVVSVVVHPDDDDDDDDDDDDDDDDDDDDPDDDDDDPPDDD